Protein AF-A0A377AEN1-F1 (afdb_monomer_lite)

Foldseek 3Di:
DEDDQDALVRLVVVCVPAVPDPPDDDDHHYALLVNPPVVVRRDSVSVLVVVVVDPDDDDDQEDADDAQVVLVVVLVVQVPDQCSPVDVSRGDDRHHYDPVRPPPDDDD

pLDDT: mean 79.56, std 11.18, range [36.53, 94.25]

InterPro domains:
  IPR000212 UvrD-like helicase [PTHR11070] (16-83)
  IPR014016 UvrD-like helicase, ATP-binding domain [PF00580] (10-53)
  IPR027417 P-loop containing nucleoside triphosphate hydrolase [G3DSA:3.40.50.300] (12-53)
  IPR027417 P-loop containing nucleoside triphosphate hydrolase [G3DSA:3.40.50.300] (61-108)
  IPR027417 P-loop containing nucleoside triphosphate hydrolase [SSF52540] (13-98)

Structure (mmCIF, N/CA/C/O backbone):
data_AF-A0A377AEN1-F1
#
_entry.id   AF-A0A377AEN1-F1
#
loop_
_atom_site.group_PDB
_atom_site.id
_atom_site.type_symbol
_atom_site.label_atom_id
_atom_site.label_alt_id
_atom_site.label_comp_id
_atom_site.label_asym_id
_atom_site.label_entity_id
_atom_site.label_seq_id
_atom_site.pdbx_PDB_ins_code
_atom_site.Cartn_x
_atom_site.Cartn_y
_atom_site.Cartn_z
_atom_site.occupancy
_atom_site.B_iso_or_equiv
_atom_site.auth_seq_id
_atom_site.auth_comp_id
_atom_site.auth_asym_id
_atom_site.auth_atom_id
_atom_site.pdbx_PDB_model_num
ATOM 1 N N . MET A 1 1 ? 9.989 10.132 9.143 1.00 36.53 1 MET A N 1
ATOM 2 C CA . MET A 1 1 ? 9.816 8.890 9.930 1.00 36.53 1 MET A CA 1
ATOM 3 C C . MET A 1 1 ? 9.248 7.824 9.004 1.00 36.53 1 MET A C 1
ATOM 5 O O . MET A 1 1 ? 8.290 8.125 8.308 1.00 36.53 1 MET A O 1
ATOM 9 N N . ASN A 1 2 ? 9.844 6.629 8.937 1.00 37.31 2 ASN A N 1
ATOM 10 C CA . ASN A 1 2 ? 9.268 5.506 8.184 1.00 37.31 2 ASN A CA 1
ATOM 11 C C . ASN A 1 2 ? 8.200 4.845 9.060 1.00 37.31 2 ASN A C 1
ATOM 13 O O . ASN A 1 2 ? 8.562 4.207 10.050 1.00 37.31 2 ASN A O 1
ATOM 17 N N . PHE A 1 3 ? 6.914 4.980 8.727 1.00 49.03 3 PHE A N 1
ATOM 18 C CA . PHE A 1 3 ? 5.875 4.253 9.449 1.00 49.03 3 PHE A CA 1
ATOM 19 C C . PHE A 1 3 ? 5.827 2.812 8.941 1.00 49.03 3 PHE A C 1
ATOM 21 O O . PHE A 1 3 ? 5.257 2.482 7.904 1.00 49.03 3 PHE A O 1
ATOM 28 N N . ARG A 1 4 ? 6.441 1.922 9.717 1.00 57.50 4 ARG A N 1
ATOM 29 C CA . ARG A 1 4 ? 5.923 0.560 9.858 1.00 57.50 4 ARG A CA 1
ATOM 30 C C . ARG A 1 4 ? 4.616 0.654 10.664 1.00 57.50 4 ARG A C 1
ATOM 32 O O . ARG A 1 4 ? 4.429 1.656 11.349 1.00 57.50 4 ARG A O 1
ATOM 39 N N . ILE A 1 5 ? 3.717 -0.327 10.531 1.00 59.16 5 ILE A N 1
ATOM 40 C CA . ILE A 1 5 ? 2.369 -0.305 11.139 1.00 59.16 5 ILE A CA 1
ATOM 41 C C . ILE A 1 5 ? 2.382 0.337 12.532 1.00 59.16 5 ILE A C 1
ATOM 43 O O . ILE A 1 5 ? 3.128 -0.144 13.391 1.00 59.16 5 ILE A O 1
ATOM 47 N N . PRO A 1 6 ? 1.603 1.415 12.744 1.00 64.31 6 PRO A N 1
ATOM 48 C CA . PRO A 1 6 ? 1.607 2.139 14.002 1.00 64.31 6 PRO A CA 1
ATOM 49 C C . PRO A 1 6 ? 0.930 1.325 15.109 1.00 64.31 6 PRO A C 1
ATOM 51 O O . PRO A 1 6 ? 0.026 0.528 14.861 1.00 64.31 6 PRO A O 1
ATOM 54 N N . THR A 1 7 ? 1.369 1.535 16.347 1.00 70.88 7 THR A N 1
ATOM 55 C CA . THR A 1 7 ? 0.673 1.032 17.538 1.00 70.88 7 THR A CA 1
ATOM 56 C C . THR A 1 7 ? -0.493 1.964 17.899 1.00 70.88 7 THR A C 1
ATOM 58 O O . THR A 1 7 ? -0.423 3.155 17.576 1.00 70.88 7 THR A O 1
ATOM 61 N N . PRO A 1 8 ? -1.526 1.485 18.624 1.00 70.06 8 PRO A N 1
ATOM 62 C CA . PRO A 1 8 ? -2.655 2.322 19.048 1.00 70.06 8 PRO A CA 1
ATOM 63 C C . PRO A 1 8 ? -2.217 3.603 19.776 1.00 70.06 8 PRO A C 1
ATOM 65 O O . PRO A 1 8 ? -2.624 4.704 19.412 1.00 70.06 8 PRO A O 1
ATOM 68 N N . SER A 1 9 ? -1.290 3.469 20.731 1.00 71.12 9 SER A N 1
ATOM 69 C CA . SER A 1 9 ? -0.756 4.587 21.520 1.00 71.12 9 SER A CA 1
ATOM 70 C C . SER A 1 9 ? -0.042 5.642 20.675 1.00 71.12 9 SER A C 1
ATOM 72 O O . SER A 1 9 ? -0.132 6.838 20.947 1.00 71.12 9 SER A O 1
ATOM 74 N N . SER A 1 10 ? 0.669 5.211 19.632 1.00 70.75 10 SER A N 1
ATOM 75 C CA . SER A 1 10 ? 1.366 6.118 18.730 1.00 70.75 10 SER A CA 1
ATOM 76 C C . SER A 1 10 ? 0.368 6.898 17.877 1.00 70.75 10 SER A C 1
ATOM 78 O O . SER A 1 10 ? 0.508 8.113 17.757 1.00 70.75 10 SER A O 1
ATOM 80 N N . THR A 1 11 ? -0.645 6.226 17.325 1.00 64.94 11 THR A N 1
ATOM 81 C CA . THR A 1 11 ? -1.702 6.863 16.528 1.00 64.94 11 THR A CA 1
ATOM 82 C C . THR A 1 11 ? -2.464 7.908 17.340 1.00 64.94 11 THR A C 1
ATOM 84 O O . THR A 1 11 ? -2.656 9.020 16.857 1.00 64.94 11 THR A O 1
ATOM 87 N N . GLU A 1 12 ? -2.828 7.602 18.589 1.00 74.69 12 GLU A N 1
ATOM 88 C CA . GLU A 1 12 ? -3.504 8.552 19.485 1.00 74.69 12 GLU A CA 1
ATOM 89 C C . GLU A 1 12 ? -2.647 9.787 19.788 1.00 74.69 12 GLU A C 1
ATOM 91 O O . GLU A 1 12 ? -3.147 10.913 19.771 1.00 74.69 12 GLU A O 1
ATOM 96 N N . PHE A 1 13 ? -1.344 9.600 20.015 1.00 79.94 13 PHE A N 1
ATOM 97 C CA . PHE A 1 13 ? -0.418 10.710 20.233 1.00 79.94 13 PHE A CA 1
ATOM 98 C C . PHE A 1 13 ? -0.326 11.629 19.006 1.00 79.94 13 PHE A C 1
ATOM 100 O O . PHE A 1 13 ? -0.407 12.851 19.142 1.00 79.94 13 PHE A O 1
ATOM 107 N N . PHE A 1 14 ? -0.212 11.052 17.803 1.00 74.25 14 PHE A N 1
ATOM 108 C CA . PHE A 1 14 ? -0.185 11.824 16.559 1.00 74.25 14 PHE A CA 1
ATOM 109 C C . PHE A 1 14 ? -1.527 12.529 16.296 1.00 74.25 14 PHE A C 1
ATOM 111 O O . PHE A 1 14 ? -1.560 13.723 16.003 1.00 74.25 14 PHE A O 1
ATOM 118 N N . ALA A 1 15 ? -2.656 11.845 16.472 1.00 73.19 15 ALA A N 1
ATOM 119 C CA . ALA A 1 15 ? -3.965 12.474 16.317 1.00 73.19 15 ALA A CA 1
ATOM 120 C C . ALA A 1 15 ? -4.126 13.673 17.270 1.00 73.19 15 ALA A C 1
ATOM 122 O O . ALA A 1 15 ? -4.539 14.754 16.858 1.00 73.19 15 ALA A O 1
ATOM 123 N N . ARG A 1 16 ? -3.702 13.539 18.531 1.00 74.62 16 ARG A N 1
ATOM 124 C CA . ARG A 1 16 ? -3.850 14.606 19.529 1.00 74.62 16 ARG A CA 1
ATOM 125 C C . ARG A 1 16 ? -3.090 15.891 19.195 1.00 74.62 16 ARG A C 1
ATOM 127 O O . ARG A 1 16 ? -3.554 16.967 19.560 1.00 74.62 16 ARG A O 1
ATOM 134 N N . ILE A 1 17 ? -1.935 15.798 18.541 1.00 76.94 17 ILE A N 1
ATOM 135 C CA . ILE A 1 17 ? -1.113 16.976 18.228 1.00 76.94 17 ILE A CA 1
ATOM 136 C C . ILE A 1 17 ? -1.554 17.633 16.913 1.00 76.94 17 ILE A C 1
ATOM 138 O O . ILE A 1 17 ? -1.533 18.858 16.821 1.00 76.94 17 ILE A O 1
ATOM 142 N N . TRP A 1 18 ? -1.972 16.846 15.915 1.00 72.06 18 TRP A N 1
ATOM 143 C CA . TRP A 1 18 ? -2.133 17.332 14.536 1.00 72.06 18 TRP A CA 1
ATOM 144 C C . TRP A 1 18 ? -3.584 17.388 14.016 1.00 72.06 18 TRP A C 1
ATOM 146 O O . TRP A 1 18 ? -3.843 18.106 13.057 1.00 72.06 18 TRP A O 1
ATOM 156 N N . HIS A 1 19 ? -4.560 16.708 14.634 1.00 66.12 19 HIS A N 1
ATOM 157 C CA . HIS A 1 19 ? -5.912 16.534 14.059 1.00 66.12 19 HIS A CA 1
ATOM 158 C C . HIS A 1 19 ? -6.815 17.795 14.095 1.00 66.12 19 HIS A C 1
ATOM 160 O O . HIS A 1 19 ? -7.884 17.809 13.490 1.00 66.12 19 HIS A O 1
ATOM 166 N N . HIS A 1 20 ? -6.401 18.877 14.767 1.00 64.38 20 HIS A N 1
ATOM 167 C CA . HIS A 1 20 ? -7.184 20.124 14.890 1.00 64.38 20 HIS A CA 1
ATOM 168 C C . HIS A 1 20 ? -6.374 21.403 14.628 1.00 64.38 20 HIS A C 1
ATOM 170 O O . HIS A 1 20 ? -6.745 22.487 15.072 1.00 64.38 20 HIS A O 1
ATOM 176 N N . GLN A 1 21 ? -5.256 21.284 13.914 1.00 72.38 21 GLN A N 1
ATOM 177 C CA . GLN A 1 21 ? -4.364 22.398 13.600 1.00 72.38 21 GLN A CA 1
ATOM 178 C C . GLN A 1 21 ? -4.476 22.715 12.097 1.00 72.38 21 GLN A C 1
ATOM 180 O O . GLN A 1 21 ? -3.873 21.996 11.296 1.00 72.38 21 GLN A O 1
ATOM 185 N N . PRO A 1 22 ? -5.240 23.753 11.692 1.00 67.19 22 PRO A N 1
ATOM 186 C CA . PRO A 1 22 ? -5.537 24.032 10.282 1.00 67.19 22 PRO A CA 1
ATOM 187 C C . PRO A 1 22 ? -4.299 24.338 9.421 1.00 67.19 22 PRO A C 1
ATOM 189 O O . PRO A 1 22 ? -4.366 24.200 8.205 1.00 67.19 22 PRO A O 1
ATOM 192 N N . GLU A 1 23 ? -3.165 24.694 10.032 1.00 77.62 23 GLU A N 1
ATOM 193 C CA . GLU A 1 23 ? -1.898 24.957 9.328 1.00 77.62 23 GLU A CA 1
ATOM 194 C C . GLU A 1 23 ? -0.943 23.754 9.274 1.00 77.62 23 GLU A C 1
ATOM 196 O O . GLU A 1 23 ? 0.204 23.880 8.847 1.00 77.62 23 GLU A O 1
ATOM 201 N N . THR A 1 24 ? -1.374 22.569 9.712 1.00 75.31 24 THR A N 1
ATOM 202 C CA . THR A 1 24 ? -0.501 21.389 9.756 1.00 75.31 24 THR A CA 1
ATOM 203 C C . THR A 1 24 ? -1.046 20.242 8.917 1.00 75.31 24 THR A C 1
ATOM 205 O O . THR A 1 24 ? -2.251 20.027 8.832 1.00 75.31 24 THR A O 1
ATOM 208 N N . ALA A 1 25 ? -0.137 19.477 8.310 1.00 71.44 25 ALA A N 1
ATOM 209 C CA . ALA A 1 25 ? -0.462 18.259 7.581 1.00 71.44 25 ALA A CA 1
ATOM 210 C C . ALA A 1 25 ? 0.259 17.067 8.216 1.00 71.44 25 ALA A C 1
ATOM 212 O O . ALA A 1 25 ? 1.479 17.089 8.397 1.00 71.44 25 ALA A O 1
ATOM 213 N N . LEU A 1 26 ? -0.489 16.007 8.525 1.00 75.00 26 LEU A N 1
ATOM 214 C CA . LEU A 1 26 ? 0.064 14.733 8.973 1.00 75.00 26 LEU A CA 1
ATOM 215 C C . LEU A 1 26 ? 0.196 13.788 7.773 1.00 75.00 26 LEU A C 1
ATOM 217 O O . LEU A 1 26 ? -0.804 13.344 7.213 1.00 75.00 26 LEU A O 1
ATOM 221 N N . LEU A 1 27 ? 1.433 13.465 7.384 1.00 72.50 27 LEU A N 1
ATOM 222 C CA . LEU A 1 27 ? 1.714 12.492 6.326 1.00 72.50 27 LEU A CA 1
ATOM 223 C C . LEU A 1 27 ? 2.167 11.161 6.933 1.00 72.50 27 LEU A C 1
ATOM 225 O O . LEU A 1 27 ? 3.259 11.056 7.495 1.00 72.50 27 LEU A O 1
ATOM 229 N N . LEU A 1 28 ? 1.339 10.130 6.774 1.00 75.50 28 LEU A N 1
ATOM 230 C CA . LEU A 1 28 ? 1.645 8.762 7.189 1.00 75.50 28 LEU A CA 1
ATOM 231 C C . LEU A 1 28 ? 2.136 7.962 5.976 1.00 75.50 28 LEU A C 1
ATOM 233 O O . LEU A 1 28 ? 1.371 7.684 5.056 1.00 75.50 28 LEU A O 1
ATOM 237 N N . ILE A 1 29 ? 3.422 7.595 5.966 1.00 76.81 29 ILE A N 1
ATOM 238 C CA . ILE A 1 29 ? 4.047 6.828 4.876 1.00 76.81 29 ILE A CA 1
ATOM 239 C C . ILE A 1 29 ? 4.409 5.435 5.380 1.00 76.81 29 ILE A C 1
ATOM 241 O O . ILE A 1 29 ? 5.300 5.295 6.220 1.00 76.81 29 ILE A O 1
ATOM 245 N N . GLY A 1 30 ? 3.769 4.411 4.821 1.00 77.12 30 GLY A N 1
ATOM 246 C CA . GLY A 1 30 ? 4.016 3.016 5.168 1.00 77.12 30 GLY A CA 1
ATOM 247 C C . GLY A 1 30 ? 3.465 2.040 4.136 1.00 77.12 30 GLY A C 1
ATOM 248 O O . GLY A 1 30 ? 2.689 2.424 3.263 1.00 77.12 30 GLY A O 1
ATOM 249 N N . ASP A 1 31 ? 3.868 0.773 4.246 1.00 81.75 31 ASP A N 1
ATOM 250 C CA . ASP A 1 31 ? 3.315 -0.317 3.441 1.00 81.75 31 ASP A CA 1
ATOM 251 C C . ASP A 1 31 ? 2.615 -1.349 4.344 1.00 81.75 31 ASP A C 1
ATOM 253 O O . ASP A 1 31 ? 3.302 -2.139 5.005 1.00 81.75 31 ASP A O 1
ATOM 257 N N . PRO A 1 32 ? 1.268 -1.385 4.376 1.00 78.81 32 PRO A N 1
ATOM 258 C CA . PRO A 1 32 ? 0.530 -2.393 5.136 1.00 78.81 32 PRO A CA 1
ATOM 259 C C . PRO A 1 32 ? 0.771 -3.819 4.625 1.00 78.81 32 PRO A C 1
ATOM 261 O O . PRO A 1 32 ? 0.548 -4.767 5.361 1.00 78.81 32 PRO A O 1
ATOM 264 N N . LYS A 1 33 ? 1.299 -4.017 3.412 1.00 80.12 33 LYS A N 1
ATOM 265 C CA . LYS A 1 33 ? 1.687 -5.351 2.922 1.00 80.12 33 LYS A CA 1
ATOM 266 C C . LYS A 1 33 ? 2.919 -5.908 3.644 1.00 80.12 33 LYS A C 1
ATOM 268 O O . LYS A 1 33 ? 3.177 -7.105 3.594 1.00 80.12 33 LYS A O 1
ATOM 273 N N . GLN A 1 34 ? 3.690 -5.060 4.334 1.00 80.00 34 GLN A N 1
ATOM 274 C CA . GLN A 1 34 ? 4.906 -5.437 5.072 1.00 80.00 34 GLN A CA 1
ATOM 275 C C . GLN A 1 34 ? 4.673 -5.579 6.591 1.00 80.00 34 GLN A C 1
ATOM 277 O O . GLN A 1 34 ? 5.606 -5.477 7.393 1.00 80.00 34 GLN A O 1
ATOM 282 N N . ALA A 1 35 ? 3.422 -5.820 6.982 1.00 78.06 35 ALA A N 1
ATOM 283 C CA . ALA A 1 35 ? 2.873 -5.922 8.335 1.00 78.06 35 ALA A CA 1
ATOM 284 C C . ALA A 1 35 ? 3.380 -7.065 9.237 1.00 78.06 35 ALA A C 1
ATOM 286 O O . ALA A 1 35 ? 2.615 -7.626 10.012 1.00 78.06 35 ALA A O 1
ATOM 287 N N . ILE A 1 36 ? 4.644 -7.470 9.173 1.00 74.94 36 ILE A N 1
ATOM 288 C CA . ILE A 1 36 ? 5.062 -8.774 9.726 1.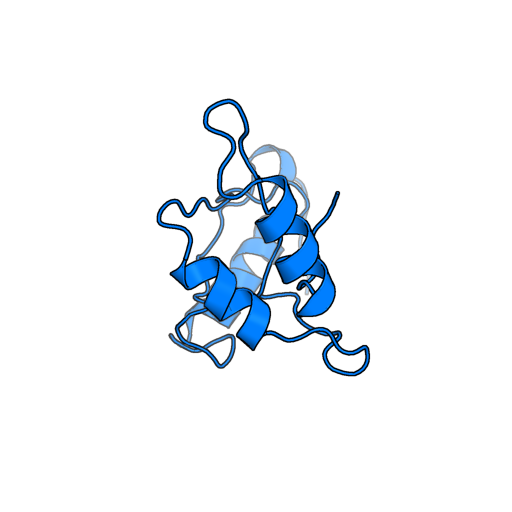00 74.94 36 ILE A CA 1
ATOM 289 C C . ILE A 1 36 ? 5.385 -8.782 11.237 1.00 74.94 36 ILE A C 1
ATOM 291 O O . ILE A 1 36 ? 5.908 -9.767 11.748 1.00 74.94 36 ILE A O 1
ATOM 295 N N . TYR A 1 37 ? 5.106 -7.697 11.972 1.00 68.62 37 TYR A N 1
ATOM 296 C CA . TYR A 1 37 ? 5.525 -7.512 13.376 1.00 68.62 37 TYR A CA 1
ATOM 297 C C . TYR A 1 37 ? 4.369 -7.503 14.389 1.00 68.62 37 TYR A C 1
ATOM 299 O O . TYR A 1 37 ? 4.483 -6.867 15.438 1.00 68.62 37 TYR A O 1
ATOM 307 N N . ALA A 1 38 ? 3.280 -8.229 14.119 1.00 66.44 38 ALA A N 1
ATOM 308 C CA . ALA A 1 38 ? 2.136 -8.328 15.037 1.00 66.44 38 ALA A CA 1
ATOM 309 C C . ALA A 1 38 ? 2.546 -8.747 16.469 1.00 66.44 38 ALA A C 1
ATOM 311 O O . ALA A 1 38 ? 2.050 -8.213 17.456 1.00 66.44 38 ALA A O 1
ATOM 312 N N . PHE A 1 39 ? 3.556 -9.614 16.595 1.00 71.88 39 PHE A N 1
ATOM 313 C CA . PHE A 1 39 ? 4.103 -10.074 17.879 1.00 71.88 39 PHE A CA 1
ATOM 314 C C . PHE A 1 39 ? 4.777 -8.981 18.733 1.00 71.88 39 PHE A C 1
ATOM 316 O O . PHE A 1 39 ? 5.059 -9.213 19.904 1.00 71.88 39 PHE A O 1
ATOM 323 N N . ARG A 1 40 ? 5.062 -7.797 18.169 1.00 66.38 40 ARG A N 1
ATOM 324 C CA . ARG A 1 40 ? 5.616 -6.636 18.897 1.00 66.38 40 ARG A CA 1
ATOM 325 C C . ARG A 1 40 ? 4.561 -5.576 19.223 1.00 66.38 40 ARG A C 1
ATOM 327 O O . ARG A 1 40 ? 4.919 -4.436 19.503 1.00 66.38 40 ARG A O 1
ATOM 334 N N . GLY A 1 41 ? 3.278 -5.934 19.155 1.00 64.56 41 GLY A N 1
ATOM 335 C CA . GLY A 1 41 ? 2.168 -5.024 19.446 1.00 64.56 41 GLY A CA 1
ATOM 336 C C . GLY A 1 41 ? 1.823 -4.065 18.305 1.00 64.56 41 GLY A C 1
ATOM 337 O O . GLY A 1 41 ? 1.071 -3.118 18.522 1.00 64.56 41 GLY A O 1
ATOM 338 N N . ALA A 1 42 ? 2.362 -4.285 17.099 1.00 68.44 42 ALA A N 1
ATOM 339 C CA . ALA A 1 42 ? 1.888 -3.596 15.905 1.00 68.44 42 ALA A CA 1
ATOM 340 C C . ALA A 1 42 ? 0.502 -4.134 15.542 1.00 68.44 42 ALA A C 1
ATOM 342 O O . ALA A 1 42 ? 0.334 -5.342 15.370 1.00 68.44 42 ALA A O 1
ATOM 343 N N . ASP A 1 43 ? -0.473 -3.241 15.421 1.00 77.81 43 ASP A N 1
ATOM 344 C CA . ASP A 1 43 ? -1.863 -3.613 15.203 1.00 77.8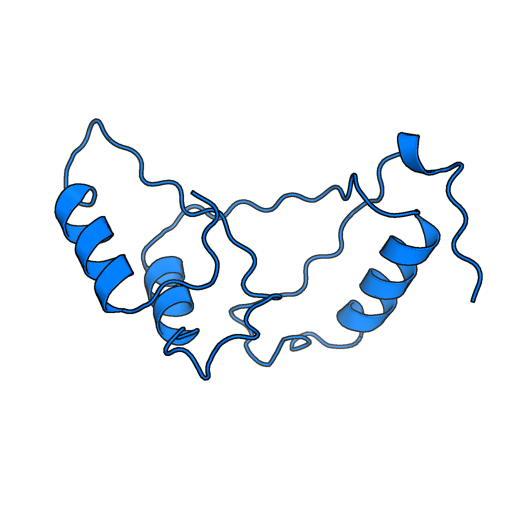1 43 ASP A CA 1
ATOM 345 C C . ASP A 1 43 ? -2.331 -3.160 13.816 1.00 77.81 43 ASP A C 1
ATOM 347 O O . ASP A 1 43 ? -2.414 -1.967 13.512 1.00 77.81 43 ASP A O 1
ATOM 351 N N . ILE A 1 44 ? -2.646 -4.131 12.957 1.00 78.94 44 ILE A N 1
ATOM 352 C CA . ILE A 1 44 ? -3.154 -3.852 11.614 1.00 78.94 44 ILE A CA 1
ATOM 353 C C . ILE A 1 44 ? -4.528 -3.168 11.655 1.00 78.94 44 ILE A C 1
ATOM 355 O O . ILE A 1 44 ? -4.822 -2.356 10.778 1.00 78.94 44 ILE A O 1
ATOM 359 N N . PHE A 1 45 ? -5.341 -3.409 12.691 1.00 82.12 45 PHE 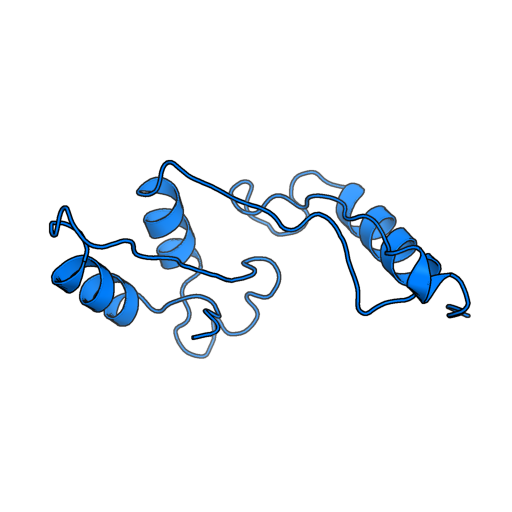A N 1
ATOM 360 C CA . PHE A 1 45 ? -6.638 -2.751 12.859 1.00 82.12 45 PHE A CA 1
ATOM 361 C C . PHE A 1 45 ? -6.483 -1.268 13.179 1.00 82.12 45 PHE A C 1
ATOM 363 O O . PHE A 1 45 ? -7.238 -0.450 12.658 1.00 82.12 45 PHE A O 1
ATOM 370 N N . THR A 1 46 ? -5.451 -0.893 13.934 1.00 79.31 46 THR A N 1
ATOM 371 C CA . THR A 1 46 ? -5.085 0.514 14.137 1.00 79.31 46 THR A CA 1
ATOM 372 C C . THR A 1 46 ? -4.759 1.207 12.813 1.00 79.31 46 THR A C 1
ATOM 374 O O . THR A 1 46 ? -5.219 2.324 12.579 1.00 79.31 46 THR A O 1
ATOM 377 N N . TYR A 1 47 ? -4.019 0.546 11.915 1.00 79.62 47 TYR A N 1
ATOM 378 C CA . TYR A 1 47 ? -3.792 1.075 10.568 1.00 79.62 47 TYR A CA 1
ATOM 379 C C . TYR A 1 47 ? -5.102 1.198 9.778 1.00 79.62 47 TYR A C 1
ATOM 381 O O . TYR A 1 47 ? -5.336 2.237 9.168 1.00 79.62 47 TYR A O 1
ATOM 389 N N . MET A 1 48 ? -5.966 0.177 9.802 1.00 82.88 48 MET A N 1
ATOM 390 C CA . MET A 1 48 ? -7.255 0.213 9.098 1.00 82.88 48 MET A CA 1
ATOM 391 C C . MET A 1 48 ? -8.162 1.340 9.608 1.00 82.88 48 MET A C 1
ATOM 393 O O . MET A 1 48 ? -8.750 2.056 8.800 1.00 82.88 48 MET A O 1
ATOM 397 N N . LYS A 1 49 ? -8.208 1.564 10.926 1.00 82.06 49 LYS A N 1
ATOM 398 C CA . LYS A 1 49 ? -8.942 2.674 11.544 1.00 82.06 49 LYS A CA 1
ATOM 399 C C . LYS A 1 49 ? -8.387 4.027 11.095 1.00 82.06 49 LYS A C 1
ATOM 401 O O . LYS A 1 49 ? -9.131 4.827 10.536 1.00 82.06 49 LYS A O 1
ATOM 406 N N . ALA A 1 50 ? -7.080 4.246 11.243 1.00 78.06 50 ALA A N 1
ATOM 407 C CA . ALA A 1 50 ? -6.437 5.487 10.807 1.00 78.06 50 ALA A CA 1
ATOM 408 C C . ALA A 1 50 ? -6.612 5.730 9.298 1.00 78.06 50 ALA A C 1
ATOM 410 O O . ALA A 1 50 ? -6.811 6.859 8.862 1.00 78.06 50 ALA A O 1
ATOM 411 N N . ARG A 1 51 ? -6.584 4.665 8.487 1.00 80.06 51 ARG A N 1
ATOM 412 C CA . ARG A 1 51 ? -6.883 4.735 7.055 1.00 80.06 51 ARG A CA 1
ATOM 413 C C . ARG A 1 51 ? -8.333 5.158 6.812 1.00 80.06 51 ARG A C 1
ATOM 415 O O . ARG A 1 51 ? -8.554 6.008 5.966 1.00 80.06 51 ARG A O 1
ATOM 422 N N . SER A 1 52 ? -9.303 4.608 7.540 1.00 81.31 52 SER A N 1
ATOM 423 C CA . SER A 1 52 ? -10.720 4.968 7.376 1.00 81.31 52 SER A CA 1
ATOM 424 C C . SER A 1 52 ? -11.038 6.423 7.750 1.00 81.31 52 SER A C 1
ATOM 426 O O . SER A 1 52 ? -11.959 7.009 7.190 1.00 81.31 52 SER A O 1
ATOM 428 N N . GLU A 1 53 ? -10.253 7.018 8.651 1.00 81.56 53 GLU A N 1
ATOM 429 C CA . GLU A 1 53 ? -10.397 8.411 9.099 1.00 81.56 53 GLU A CA 1
ATOM 430 C C . GLU A 1 53 ? -9.762 9.423 8.122 1.00 81.56 53 GLU A C 1
ATOM 432 O O . GLU A 1 53 ? -10.036 10.621 8.198 1.00 81.56 53 GLU A O 1
ATOM 437 N N . VAL A 1 54 ? -8.935 8.962 7.176 1.00 79.44 54 VAL A N 1
ATOM 438 C CA . VAL A 1 54 ? -8.233 9.812 6.206 1.00 79.44 54 VAL A CA 1
ATOM 439 C C . VAL A 1 54 ? -8.815 9.616 4.809 1.00 79.44 54 VAL A C 1
ATOM 441 O O . VAL A 1 54 ? -8.702 8.549 4.220 1.00 79.44 54 VAL A O 1
ATOM 444 N N . HIS A 1 55 ? -9.363 10.677 4.215 1.00 75.31 55 HIS A N 1
ATOM 445 C CA . HIS A 1 55 ? -9.955 10.609 2.872 1.00 75.31 55 HIS A CA 1
ATOM 446 C C . HIS A 1 55 ? -8.933 10.510 1.725 1.00 75.31 55 HIS A C 1
ATOM 448 O O . HIS A 1 55 ? -9.260 10.013 0.648 1.00 75.31 55 HIS A O 1
ATOM 454 N N . ALA A 1 56 ? -7.705 11.000 1.922 1.00 79.81 56 ALA A N 1
ATOM 455 C CA . ALA A 1 56 ? -6.684 11.035 0.879 1.00 79.81 56 ALA A CA 1
ATOM 456 C C . ALA A 1 56 ? -5.739 9.827 0.973 1.00 79.81 56 ALA A C 1
ATOM 458 O O . ALA A 1 56 ? -4.983 9.677 1.935 1.00 79.81 56 ALA A O 1
ATOM 459 N N . HIS A 1 57 ? -5.739 8.983 -0.058 1.00 81.50 57 HIS A N 1
ATOM 460 C CA . HIS A 1 57 ? -4.837 7.839 -0.176 1.00 81.50 57 HIS A CA 1
ATOM 461 C C . HIS A 1 57 ? -3.959 7.975 -1.414 1.00 81.50 57 HIS A C 1
ATOM 463 O O . HIS A 1 57 ? -4.458 8.192 -2.515 1.00 81.50 57 HIS A O 1
ATOM 469 N N . TYR A 1 58 ? -2.652 7.794 -1.235 1.00 84.12 58 TYR A N 1
ATOM 470 C CA . TYR A 1 58 ? -1.672 7.881 -2.314 1.00 84.12 58 TYR A CA 1
ATOM 471 C C . TYR A 1 58 ? -0.834 6.608 -2.377 1.00 84.12 58 TYR A C 1
ATOM 473 O O . TYR A 1 58 ? -0.474 6.032 -1.350 1.00 84.12 58 TYR A O 1
ATOM 481 N N . THR A 1 59 ? -0.498 6.183 -3.592 1.00 85.00 59 THR A N 1
ATOM 482 C CA . THR A 1 59 ? 0.310 4.987 -3.848 1.00 85.00 59 THR A CA 1
ATOM 483 C C . THR A 1 59 ? 1.462 5.315 -4.781 1.00 85.00 59 THR A C 1
ATOM 485 O O . THR A 1 59 ? 1.271 5.990 -5.790 1.00 85.00 59 THR A O 1
ATOM 488 N N . LEU A 1 60 ? 2.650 4.799 -4.471 1.00 86.56 60 LEU A N 1
ATOM 489 C CA . LEU A 1 60 ? 3.805 4.874 -5.361 1.00 86.56 60 LEU A CA 1
ATOM 490 C C . LEU A 1 60 ? 3.753 3.696 -6.336 1.00 86.56 60 LEU A C 1
ATOM 492 O O . LEU A 1 60 ? 3.923 2.547 -5.932 1.00 86.56 60 LEU A O 1
ATOM 496 N N . ASP A 1 61 ? 3.509 3.983 -7.613 1.00 90.81 61 ASP A N 1
ATOM 497 C CA . ASP A 1 61 ? 3.252 2.967 -8.640 1.00 90.81 61 ASP A CA 1
ATOM 498 C C . ASP A 1 61 ? 4.523 2.417 -9.302 1.00 90.81 61 ASP A C 1
ATOM 500 O O . ASP A 1 61 ? 4.434 1.491 -10.100 1.00 90.81 61 ASP A O 1
ATOM 504 N N . THR A 1 62 ? 5.699 2.977 -9.010 1.00 90.75 62 THR A N 1
ATOM 505 C CA . THR A 1 62 ? 6.948 2.649 -9.707 1.00 90.75 62 THR A CA 1
ATOM 506 C C . THR A 1 62 ? 7.999 2.121 -8.734 1.00 90.75 62 THR A C 1
ATOM 508 O O . THR A 1 62 ? 8.413 2.801 -7.795 1.00 90.75 62 THR A O 1
ATOM 511 N N . ASN A 1 63 ? 8.480 0.905 -8.982 1.00 90.31 63 ASN A N 1
ATOM 512 C CA . ASN A 1 63 ? 9.582 0.278 -8.271 1.00 90.31 63 ASN A CA 1
ATOM 513 C C . ASN A 1 63 ? 10.928 0.679 -8.897 1.00 90.31 63 ASN A C 1
ATOM 515 O O . ASN A 1 63 ? 11.220 0.375 -10.056 1.00 90.31 63 ASN A O 1
ATOM 519 N N . TRP A 1 64 ? 11.766 1.320 -8.082 1.00 88.38 64 TRP A N 1
ATOM 520 C CA . TRP A 1 64 ? 13.100 1.791 -8.467 1.00 88.38 64 TRP A CA 1
ATOM 521 C C . TRP A 1 64 ? 14.240 0.864 -8.027 1.00 88.38 64 TRP A C 1
ATOM 523 O O . TRP A 1 64 ? 15.394 1.099 -8.377 1.00 88.38 64 TRP A O 1
ATOM 533 N N . ARG A 1 65 ? 13.949 -0.179 -7.242 1.00 89.00 65 ARG A N 1
ATOM 534 C CA . ARG A 1 65 ? 14.961 -1.003 -6.561 1.00 89.00 65 ARG A CA 1
ATOM 535 C C . ARG A 1 65 ? 15.261 -2.311 -7.288 1.00 89.00 65 ARG A C 1
ATOM 537 O O . ARG A 1 65 ? 16.390 -2.783 -7.240 1.00 89.00 65 ARG A O 1
ATOM 544 N N . SER A 1 66 ? 14.258 -2.909 -7.917 1.00 90.44 66 SER A N 1
ATOM 545 C CA . SER A 1 66 ? 14.318 -4.283 -8.414 1.00 90.44 66 SER A CA 1
ATOM 546 C C . SER A 1 66 ? 14.378 -4.354 -9.940 1.00 90.44 66 SER A C 1
ATOM 548 O O . SER A 1 66 ? 13.999 -3.414 -10.641 1.00 90.44 66 SER A O 1
ATOM 550 N N . ALA A 1 67 ? 14.847 -5.499 -10.443 1.00 92.50 67 ALA A N 1
ATOM 551 C CA . ALA A 1 67 ? 14.808 -5.847 -11.859 1.00 92.50 67 ALA A CA 1
ATOM 552 C C . ALA A 1 67 ? 13.357 -5.997 -12.362 1.00 92.50 67 ALA A C 1
ATOM 554 O O . ALA A 1 67 ? 12.511 -6.484 -11.604 1.00 92.50 67 ALA A O 1
ATOM 555 N N . PRO A 1 68 ? 13.066 -5.690 -13.641 1.00 91.00 68 PRO A N 1
ATOM 556 C CA . PRO A 1 68 ? 11.738 -5.878 -14.225 1.00 91.00 68 PRO A CA 1
ATOM 557 C C . PRO A 1 68 ? 11.196 -7.301 -14.065 1.00 91.00 68 PRO A C 1
ATOM 559 O O . PRO A 1 68 ? 10.039 -7.476 -13.697 1.00 91.00 68 PRO A O 1
ATOM 562 N N . GLY A 1 69 ? 12.040 -8.323 -14.255 1.00 91.25 69 GLY A N 1
ATOM 563 C CA . GLY A 1 69 ? 11.643 -9.726 -14.084 1.00 91.25 69 GLY A CA 1
ATOM 564 C C . GLY A 1 69 ? 11.157 -10.048 -12.667 1.00 91.25 69 GLY A C 1
ATOM 565 O O . GLY A 1 69 ? 10.151 -10.737 -12.500 1.00 91.25 69 GLY A O 1
ATOM 566 N N . MET A 1 70 ? 11.810 -9.483 -11.647 1.00 92.50 70 MET A N 1
ATOM 567 C CA . MET A 1 70 ? 11.395 -9.645 -10.253 1.00 92.50 70 MET A CA 1
ATOM 568 C C . MET A 1 70 ? 10.063 -8.935 -9.978 1.00 92.50 70 MET A C 1
ATOM 570 O O . MET A 1 70 ? 9.155 -9.532 -9.405 1.00 92.50 70 MET A O 1
ATOM 574 N N . VAL A 1 71 ? 9.921 -7.682 -10.430 1.00 92.75 71 VAL A N 1
ATOM 575 C CA . VAL A 1 71 ? 8.676 -6.906 -10.272 1.00 92.75 71 VAL A CA 1
ATOM 576 C C . VAL A 1 71 ? 7.500 -7.625 -10.935 1.00 92.75 71 VAL A C 1
ATOM 578 O O . VAL A 1 71 ? 6.456 -7.807 -10.314 1.00 92.75 71 VAL A O 1
ATOM 581 N N . ASN A 1 72 ? 7.693 -8.115 -12.159 1.00 93.00 72 ASN A N 1
ATOM 582 C CA . ASN A 1 72 ? 6.668 -8.841 -12.902 1.00 93.00 72 ASN A CA 1
ATOM 583 C C . ASN A 1 72 ? 6.274 -10.156 -12.221 1.00 93.00 72 ASN A C 1
ATOM 585 O O . ASN A 1 72 ? 5.095 -10.501 -12.205 1.00 93.00 72 ASN A O 1
ATOM 589 N N . SER A 1 73 ? 7.235 -10.872 -11.634 1.00 93.12 73 SER A N 1
ATOM 590 C CA . SER A 1 73 ? 6.967 -12.136 -10.937 1.00 93.12 73 SER A CA 1
ATOM 591 C C . SER A 1 73 ? 6.145 -11.912 -9.666 1.00 93.12 73 SER A C 1
ATOM 593 O O . SER A 1 73 ? 5.168 -12.620 -9.436 1.00 93.12 73 SER A O 1
ATOM 595 N N . VAL A 1 74 ? 6.483 -10.883 -8.881 1.00 92.75 74 VAL A N 1
ATOM 596 C CA . VAL A 1 74 ? 5.719 -10.488 -7.685 1.00 92.75 74 VAL A CA 1
ATOM 597 C C . VAL A 1 74 ? 4.317 -10.016 -8.061 1.00 92.75 74 VAL A C 1
ATOM 599 O O . VAL A 1 74 ? 3.349 -10.476 -7.460 1.00 92.75 74 VAL A O 1
ATOM 602 N N . ASN A 1 75 ? 4.192 -9.161 -9.083 1.00 94.25 75 ASN A N 1
ATOM 603 C CA . ASN A 1 75 ? 2.889 -8.731 -9.590 1.00 94.25 75 ASN A CA 1
ATOM 604 C C . ASN A 1 75 ? 2.042 -9.937 -10.007 1.00 94.25 75 ASN A C 1
ATOM 606 O O . ASN A 1 75 ? 0.896 -10.059 -9.597 1.00 94.25 75 ASN A O 1
ATOM 610 N N . LYS A 1 76 ? 2.618 -10.873 -10.766 1.00 93.81 76 LYS A N 1
ATOM 611 C CA . LYS A 1 76 ? 1.909 -12.078 -11.201 1.00 93.81 76 LYS A CA 1
ATOM 612 C C . LYS A 1 76 ? 1.500 -12.978 -10.037 1.00 93.81 76 LYS A C 1
ATOM 614 O O . LYS A 1 76 ? 0.477 -13.641 -10.142 1.00 93.81 76 LYS A O 1
ATOM 619 N N . LEU A 1 77 ? 2.285 -13.052 -8.965 1.00 93.12 77 LEU A N 1
ATOM 620 C CA . LEU A 1 77 ? 1.959 -13.880 -7.806 1.00 93.12 77 LEU A CA 1
ATOM 621 C C . LEU A 1 77 ? 0.775 -13.303 -7.022 1.00 93.12 77 LEU A C 1
ATOM 623 O O . LEU A 1 77 ? -0.198 -14.009 -6.779 1.00 93.12 77 LEU A O 1
ATOM 627 N N . PHE A 1 78 ? 0.842 -12.022 -6.658 1.00 92.12 78 PHE A N 1
ATOM 628 C CA . PHE A 1 78 ? -0.156 -11.408 -5.779 1.00 92.12 78 PHE A CA 1
ATOM 629 C C . PHE A 1 78 ? -1.413 -10.919 -6.505 1.00 92.12 78 PHE A C 1
ATOM 631 O O . PHE A 1 78 ? -2.425 -10.712 -5.850 1.00 92.12 78 PHE A O 1
ATOM 638 N N . SER A 1 79 ? -1.402 -10.802 -7.836 1.00 93.00 79 SER A N 1
ATOM 639 C CA . SER A 1 79 ? -2.611 -10.498 -8.619 1.00 93.00 79 SER A CA 1
ATOM 640 C C . SER A 1 79 ? -3.518 -11.711 -8.883 1.00 93.00 79 SER A C 1
ATOM 642 O O . SER A 1 79 ? -4.484 -11.583 -9.626 1.00 93.00 79 SER A O 1
ATOM 644 N N . GLN A 1 80 ? -3.212 -12.899 -8.346 1.00 91.81 80 GLN A N 1
ATOM 645 C CA . GLN A 1 80 ? -4.039 -14.101 -8.567 1.00 91.81 80 GLN A CA 1
ATOM 646 C C . GLN A 1 80 ? -5.292 -14.149 -7.690 1.00 91.81 80 GLN A C 1
ATOM 648 O O . GLN A 1 80 ? -6.182 -14.955 -7.944 1.00 91.81 80 GLN A O 1
ATOM 653 N N . THR A 1 81 ? -5.348 -13.325 -6.648 1.00 89.06 81 THR A N 1
ATOM 654 C CA . THR A 1 81 ? -6.470 -13.253 -5.715 1.00 89.06 81 THR A CA 1
ATOM 655 C C . THR A 1 81 ? -6.686 -11.808 -5.294 1.00 89.06 81 THR A C 1
ATOM 657 O O . THR A 1 81 ? -5.725 -11.051 -5.144 1.00 89.06 81 THR A O 1
ATOM 660 N N . ASP A 1 82 ? -7.943 -11.437 -5.078 1.00 83.00 82 ASP A N 1
ATOM 661 C CA . ASP A 1 82 ? -8.310 -10.100 -4.610 1.00 83.00 82 ASP A CA 1
ATOM 662 C C . ASP A 1 82 ? -7.874 -9.869 -3.149 1.00 83.00 82 ASP A C 1
ATOM 664 O O . ASP A 1 82 ? -7.557 -8.745 -2.761 1.00 83.00 82 ASP A O 1
ATOM 668 N N . ASP A 1 83 ? -7.751 -10.949 -2.365 1.00 85.00 83 ASP A N 1
ATOM 669 C CA . ASP A 1 83 ? -7.452 -10.923 -0.927 1.00 85.00 83 ASP A CA 1
ATOM 670 C C . ASP A 1 83 ? -6.021 -11.412 -0.618 1.00 85.00 83 ASP A C 1
ATOM 672 O O . ASP A 1 83 ? -5.766 -12.109 0.367 1.00 85.00 83 ASP A O 1
ATOM 676 N N . ALA A 1 84 ? -5.048 -11.045 -1.461 1.00 86.19 84 ALA A N 1
ATOM 677 C CA . ALA A 1 84 ? -3.653 -11.507 -1.365 1.00 86.19 84 ALA A CA 1
ATOM 678 C C . ALA A 1 84 ? -2.973 -11.202 -0.012 1.00 86.19 84 ALA A C 1
ATOM 680 O O . ALA A 1 84 ? -2.000 -11.861 0.358 1.00 86.19 84 ALA A O 1
ATOM 681 N N . PHE A 1 85 ? -3.494 -10.221 0.731 1.00 86.69 85 PHE A N 1
ATOM 682 C CA . PHE A 1 85 ? -3.021 -9.811 2.056 1.00 86.69 85 PHE A CA 1
ATOM 683 C C . PHE A 1 85 ? -4.085 -9.992 3.150 1.00 86.69 85 PHE A C 1
ATOM 685 O O . PHE A 1 85 ? -4.072 -9.260 4.138 1.00 86.69 85 PHE A O 1
ATOM 692 N N . MET A 1 86 ? -4.982 -10.977 2.991 1.00 83.69 86 MET A N 1
ATOM 693 C CA . MET A 1 86 ? -6.023 -11.400 3.948 1.00 83.69 86 MET A CA 1
ATOM 694 C C . MET A 1 86 ? -7.166 -10.397 4.183 1.00 83.69 86 MET A C 1
ATOM 696 O O . MET A 1 86 ? -8.298 -10.823 4.392 1.00 83.69 86 MET A O 1
ATOM 700 N N . PHE A 1 87 ? -6.897 -9.093 4.127 1.00 84.12 87 PHE A N 1
ATOM 701 C CA . PHE A 1 87 ? -7.871 -8.024 4.350 1.00 84.12 87 PHE A CA 1
ATOM 702 C C . PHE A 1 87 ? -8.100 -7.219 3.069 1.00 84.12 87 PHE A C 1
ATOM 704 O O . PHE A 1 87 ? -7.141 -6.768 2.437 1.00 84.12 87 PHE A O 1
ATOM 711 N N . ARG A 1 88 ? -9.366 -6.968 2.722 1.00 82.31 88 ARG A N 1
ATOM 712 C CA . ARG A 1 88 ? -9.767 -6.183 1.534 1.00 82.31 88 ARG A CA 1
ATOM 713 C C . ARG A 1 88 ? -9.315 -4.731 1.609 1.00 82.31 88 ARG A C 1
ATOM 715 O O . ARG A 1 88 ? -9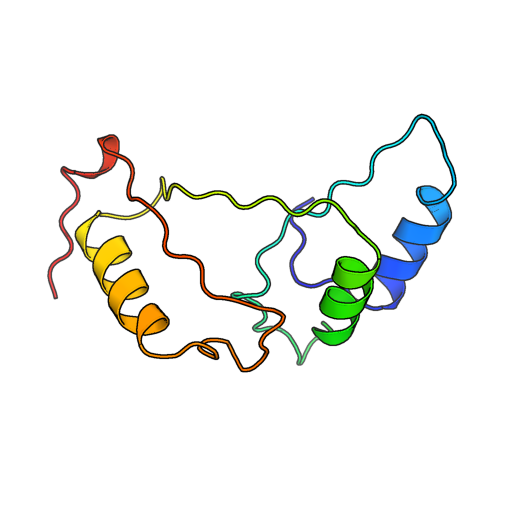.055 -4.083 0.599 1.00 82.31 88 ARG A O 1
ATOM 722 N N . GLU A 1 89 ? -9.171 -4.229 2.826 1.00 83.00 89 GLU A N 1
ATOM 723 C CA . GLU A 1 89 ? -8.639 -2.916 3.162 1.00 83.00 89 GLU A CA 1
ATOM 724 C C . GLU A 1 89 ? -7.143 -2.793 2.829 1.00 83.00 89 GLU A C 1
ATOM 726 O O . GLU A 1 89 ? -6.586 -1.693 2.874 1.00 83.00 89 GLU A O 1
ATOM 731 N N . ILE A 1 90 ? -6.478 -3.897 2.470 1.00 85.50 90 ILE A N 1
ATOM 732 C CA . ILE A 1 90 ? -5.070 -3.964 2.071 1.00 85.50 90 ILE A CA 1
ATOM 733 C C . ILE A 1 90 ? -4.977 -4.554 0.653 1.00 85.50 90 ILE A C 1
ATOM 735 O O . ILE A 1 90 ? -4.475 -5.664 0.461 1.00 85.50 90 ILE A O 1
ATOM 739 N N . PRO A 1 91 ? -5.438 -3.817 -0.374 1.00 87.50 91 PRO A N 1
ATOM 740 C CA . PRO A 1 91 ? -5.389 -4.317 -1.736 1.00 87.50 91 PRO A CA 1
ATOM 741 C C . PRO A 1 91 ? -3.944 -4.408 -2.232 1.00 87.50 91 PRO A C 1
ATOM 743 O O . PRO A 1 91 ? -3.096 -3.549 -1.943 1.00 87.50 91 PRO A O 1
ATOM 746 N N . PHE A 1 92 ? -3.670 -5.424 -3.046 1.00 90.25 92 PHE A N 1
ATOM 747 C CA . PHE A 1 92 ? -2.458 -5.456 -3.850 1.00 90.25 92 PHE A CA 1
ATOM 748 C C . PHE A 1 92 ? -2.655 -4.617 -5.115 1.00 90.25 92 PHE A C 1
ATOM 750 O O . PHE A 1 92 ? -3.516 -4.911 -5.938 1.00 90.25 92 PHE A O 1
ATOM 757 N N . ILE A 1 93 ? -1.840 -3.575 -5.281 1.00 90.38 93 ILE A N 1
ATOM 758 C CA . ILE A 1 93 ? -1.829 -2.745 -6.489 1.00 90.38 93 ILE A CA 1
ATOM 759 C C . ILE A 1 93 ? -0.528 -3.048 -7.238 1.00 90.38 93 ILE A C 1
ATOM 761 O O . ILE A 1 93 ? 0.547 -2.779 -6.691 1.00 90.38 93 ILE A O 1
ATOM 765 N N . PRO A 1 94 ? -0.596 -3.616 -8.457 1.00 92.19 94 PRO A N 1
ATOM 766 C CA . PRO A 1 94 ? 0.586 -3.893 -9.261 1.00 92.19 94 PRO A CA 1
ATOM 767 C C . PRO A 1 94 ? 1.406 -2.630 -9.528 1.00 92.19 94 PRO A C 1
ATOM 769 O O . PRO A 1 94 ? 0.855 -1.563 -9.800 1.00 92.19 94 PRO A O 1
ATOM 772 N N . VAL A 1 95 ? 2.732 -2.765 -9.496 1.00 93.38 95 VAL A N 1
ATOM 773 C CA . VAL A 1 95 ? 3.665 -1.647 -9.711 1.00 93.38 95 VAL A CA 1
ATOM 774 C C . VAL A 1 95 ? 4.493 -1.835 -10.979 1.00 93.38 95 VAL A C 1
ATOM 776 O O . VAL A 1 95 ? 4.813 -2.954 -11.378 1.00 93.38 95 VAL A O 1
ATOM 779 N N . LYS A 1 96 ? 4.877 -0.732 -11.615 1.00 92.62 96 LYS A N 1
ATOM 780 C CA . LYS A 1 96 ? 5.769 -0.684 -12.776 1.00 92.62 96 LYS A CA 1
ATOM 781 C C . LYS A 1 96 ? 7.218 -0.820 -12.326 1.00 92.62 96 LYS A C 1
ATOM 783 O O . LYS A 1 96 ? 7.600 -0.316 -11.275 1.00 92.62 96 LYS A O 1
ATOM 788 N N . SER A 1 97 ? 8.064 -1.442 -13.136 1.00 91.50 97 SER A N 1
ATOM 789 C CA . SER A 1 97 ? 9.517 -1.347 -12.961 1.00 91.50 97 SER A CA 1
ATOM 790 C C . SER A 1 97 ? 10.061 -0.114 -13.676 1.00 91.50 97 SER A C 1
ATOM 792 O O . SER A 1 97 ? 9.672 0.151 -14.814 1.00 91.50 97 SER A O 1
ATOM 794 N N . VAL A 1 98 ? 11.011 0.596 -13.069 1.00 92.12 98 VAL A N 1
ATOM 795 C CA . VAL A 1 98 ? 11.684 1.712 -13.745 1.00 92.12 98 VAL A CA 1
ATOM 796 C C . VAL A 1 98 ? 12.540 1.238 -14.931 1.00 92.12 98 VAL A C 1
ATOM 798 O O . VAL A 1 98 ? 13.247 0.233 -14.843 1.00 92.12 98 VAL A O 1
ATOM 801 N N . GLY A 1 99 ? 12.546 2.010 -16.025 1.00 84.44 99 GLY A N 1
ATOM 802 C CA . GLY A 1 99 ? 13.356 1.726 -17.219 1.00 84.44 99 GLY A CA 1
ATOM 803 C C . GLY A 1 99 ? 14.866 1.640 -16.949 1.00 84.44 99 GLY A C 1
ATOM 804 O O . GLY A 1 99 ? 15.561 0.845 -17.572 1.00 84.44 99 GLY A O 1
ATOM 805 N N . LYS A 1 100 ? 15.372 2.373 -15.947 1.00 86.88 100 LYS A N 1
ATOM 806 C CA . LYS A 1 100 ? 16.786 2.332 -15.529 1.00 86.88 100 LYS A CA 1
ATOM 807 C C . LYS A 1 100 ? 17.253 0.931 -15.109 1.00 86.88 100 LYS A C 1
ATOM 809 O O . LYS A 1 100 ? 18.425 0.605 -15.267 1.00 86.88 100 LYS A O 1
ATOM 814 N N . ASN A 1 101 ? 16.342 0.094 -14.617 1.00 87.12 101 ASN A N 1
ATOM 815 C 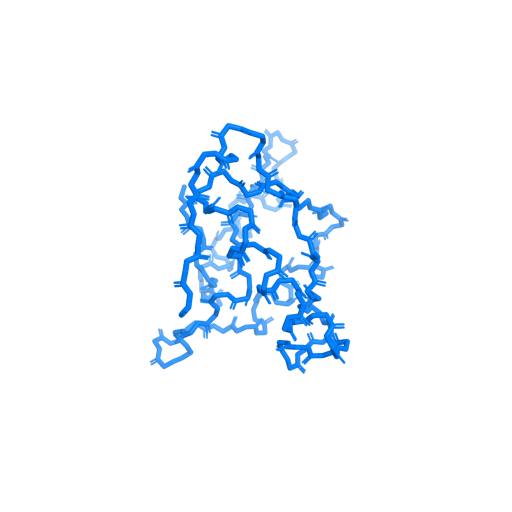CA . ASN A 1 101 ? 16.660 -1.246 -14.134 1.00 87.12 101 ASN A CA 1
ATOM 816 C C . ASN A 1 101 ? 16.525 -2.323 -15.221 1.00 87.12 101 ASN A C 1
ATOM 818 O O . ASN A 1 101 ? 16.675 -3.499 -14.907 1.00 87.12 101 ASN A O 1
ATOM 822 N N . GLN A 1 102 ? 16.276 -1.963 -16.488 1.00 82.12 102 GLN A N 1
ATOM 823 C CA . GLN A 1 102 ? 16.138 -2.931 -17.589 1.00 82.12 102 GLN A CA 1
ATOM 824 C C . GLN A 1 102 ? 17.369 -3.825 -17.785 1.00 82.12 102 GLN A C 1
ATOM 826 O O . GLN A 1 102 ? 17.230 -4.970 -18.204 1.00 82.12 102 GLN A O 1
ATOM 831 N N . ALA A 1 103 ? 18.561 -3.327 -17.447 1.00 83.94 103 ALA A N 1
ATOM 832 C CA . ALA A 1 103 ? 19.794 -4.108 -17.518 1.00 83.94 103 ALA A CA 1
ATOM 833 C C . ALA A 1 103 ? 19.929 -5.146 -16.385 1.00 83.94 103 ALA A C 1
ATOM 835 O O . ALA A 1 103 ? 20.721 -6.081 -16.506 1.00 83.94 103 ALA A O 1
ATOM 836 N N . LEU A 1 104 ? 19.175 -5.005 -15.286 1.00 82.94 104 LEU A N 1
ATOM 837 C CA . LEU A 1 104 ? 19.195 -5.970 -14.189 1.00 82.94 104 LEU A CA 1
ATOM 838 C C . LEU A 1 104 ? 18.440 -7.231 -14.613 1.00 82.94 104 LEU A C 1
ATOM 840 O O . LEU A 1 104 ? 17.267 -7.178 -14.987 1.00 82.94 104 LEU A O 1
ATOM 844 N N . ARG A 1 105 ? 19.108 -8.381 -14.522 1.00 80.06 105 ARG A N 1
ATOM 845 C CA . ARG A 1 105 ? 18.507 -9.682 -14.821 1.00 80.06 105 ARG A CA 1
ATOM 846 C C . ARG A 1 105 ? 18.022 -10.349 -13.543 1.00 80.06 105 ARG A C 1
ATOM 848 O O . ARG A 1 105 ? 18.694 -10.309 -12.517 1.00 80.06 105 ARG A O 1
ATOM 855 N N . PHE A 1 106 ? 16.855 -10.972 -13.633 1.00 76.19 106 PHE A N 1
ATOM 856 C CA . PHE A 1 106 ? 16.348 -11.899 -12.631 1.00 76.19 106 PHE A CA 1
ATOM 857 C C . PHE A 1 106 ? 16.408 -13.295 -13.250 1.00 76.19 106 PHE A C 1
ATOM 859 O O . PHE A 1 106 ? 15.667 -13.569 -14.191 1.00 76.19 106 PHE A O 1
ATOM 866 N N . CYS A 1 107 ? 17.338 -14.122 -12.779 1.00 72.00 107 CYS A N 1
ATOM 867 C C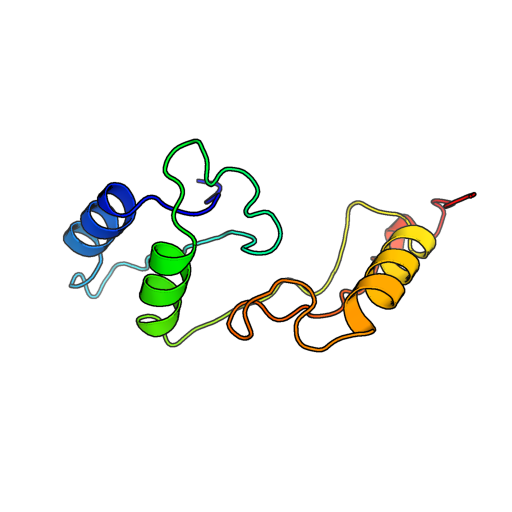A . CYS A 1 107 ? 17.454 -15.524 -13.172 1.00 72.00 107 CYS A CA 1
ATOM 868 C C . CYS A 1 107 ? 16.937 -16.376 -12.011 1.00 72.00 107 CYS A C 1
ATOM 870 O O . CYS A 1 107 ? 17.317 -16.115 -10.868 1.00 72.00 107 CYS A O 1
ATOM 872 N N . ILE A 1 108 ? 16.064 -17.337 -12.313 1.00 57.50 108 ILE A N 1
ATOM 873 C CA . ILE A 1 108 ? 15.536 -18.333 -11.371 1.00 57.50 108 ILE A CA 1
ATOM 874 C C . ILE A 1 108 ? 16.267 -19.644 -11.629 1.00 57.50 108 ILE A C 1
ATOM 876 O O . ILE A 1 108 ? 16.458 -19.948 -12.831 1.00 57.50 108 ILE A O 1
#

Sequence (108 aa):
MNFRIPTPSSTEFFARIWHHQPETALLLIGDPKQAIYAFRGADIFTYMKARSEVHAHYTLDTNWRSAPGMVNSVNKLFSQTDDAFMFREIPFIPVKSVGKNQALRFCI

Radius of gyration: 16.66 Å; chains: 1; bounding box: 30×43×39 Å

Organism: Escherichia coli (NCBI:txid562)

Secondary structure (DSSP, 8-state):
----S--HHHHHHHHHHHTT-TT--------GGG-TTGGGT--HHHHHHHHHH--------EESSS-HHHHHHHHHHHTT-TTTTSSTTS-----EEPGGGTT-----